Protein AF-A0AA96YQN4-F1 (afdb_monomer)

Structure (mmCIF, N/CA/C/O backbone):
data_AF-A0AA96YQN4-F1
#
_entry.id   AF-A0AA96YQN4-F1
#
loop_
_atom_site.group_PDB
_atom_site.id
_atom_site.type_symbol
_atom_site.label_atom_id
_atom_site.label_alt_id
_atom_site.label_comp_id
_atom_site.label_asym_id
_atom_site.label_entity_id
_atom_site.label_seq_id
_atom_site.pdbx_PDB_ins_code
_atom_site.Cartn_x
_atom_site.Cartn_y
_atom_site.Cartn_z
_atom_site.occupancy
_atom_site.B_iso_or_equiv
_atom_site.auth_seq_id
_atom_site.auth_comp_id
_atom_site.auth_asym_id
_atom_site.auth_atom_id
_atom_site.pdbx_PDB_model_num
ATOM 1 N N . MET A 1 1 ? -17.876 -29.307 8.375 1.00 33.97 1 MET A N 1
ATOM 2 C CA . MET A 1 1 ? -17.779 -28.043 7.603 1.00 33.97 1 MET A CA 1
ATOM 3 C C . MET A 1 1 ? -17.653 -26.874 8.574 1.00 33.97 1 MET A C 1
ATOM 5 O O . MET A 1 1 ? -18.560 -26.677 9.372 1.00 33.97 1 MET A O 1
ATOM 9 N N . LYS A 1 2 ? -16.535 -26.133 8.570 1.00 44.69 2 LYS A N 1
ATOM 10 C CA . LYS A 1 2 ? -16.399 -24.907 9.381 1.00 44.69 2 LYS A CA 1
ATOM 11 C C . LYS A 1 2 ? -17.344 -23.850 8.795 1.00 44.69 2 LYS A C 1
ATOM 13 O O . LYS A 1 2 ? -17.222 -23.539 7.613 1.00 44.69 2 LYS A O 1
ATOM 18 N N . LYS A 1 3 ? -18.307 -23.347 9.580 1.00 53.00 3 LYS A N 1
ATOM 19 C CA . LYS A 1 3 ? -19.203 -22.256 9.158 1.00 53.00 3 LYS A CA 1
A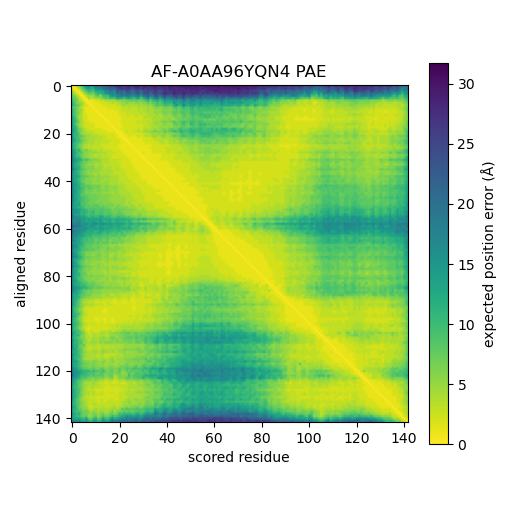TOM 20 C C . LYS A 1 3 ? -18.339 -21.085 8.678 1.00 53.00 3 LYS A C 1
ATOM 22 O O . LYS A 1 3 ? -17.443 -20.652 9.403 1.00 53.00 3 LYS A O 1
ATOM 27 N N . ALA A 1 4 ? -18.567 -20.611 7.455 1.00 60.28 4 ALA A N 1
ATOM 28 C CA . ALA A 1 4 ? -17.864 -19.445 6.937 1.00 60.28 4 ALA A CA 1
ATOM 29 C C . ALA A 1 4 ? -18.122 -18.251 7.874 1.00 60.28 4 ALA A C 1
ATOM 31 O O . ALA A 1 4 ? -19.275 -17.922 8.154 1.00 60.28 4 ALA A O 1
ATOM 32 N N . LYS A 1 5 ? -17.053 -17.632 8.393 1.00 67.69 5 LYS A N 1
ATOM 33 C CA . LYS A 1 5 ? -17.144 -16.419 9.220 1.00 67.69 5 LYS A CA 1
ATOM 34 C C . LYS A 1 5 ? -17.871 -15.324 8.431 1.00 67.69 5 LYS A C 1
ATOM 36 O O . LYS A 1 5 ? -17.550 -15.101 7.260 1.00 67.69 5 LYS A O 1
ATOM 41 N N . SER A 1 6 ? -18.828 -14.650 9.070 1.00 81.19 6 SER A N 1
ATOM 42 C CA . SER A 1 6 ? -19.558 -13.535 8.458 1.00 81.19 6 SER A CA 1
ATOM 43 C C . SER A 1 6 ? -18.600 -12.402 8.072 1.00 81.19 6 SER A C 1
ATOM 45 O O . SER A 1 6 ? -17.542 -12.238 8.683 1.00 81.19 6 SER A O 1
ATOM 47 N N . ALA A 1 7 ? -18.966 -11.602 7.066 1.00 84.19 7 ALA A N 1
ATOM 48 C CA . ALA A 1 7 ? -18.154 -10.465 6.624 1.00 84.19 7 ALA A CA 1
ATOM 49 C C . ALA A 1 7 ? -17.829 -9.499 7.781 1.00 84.19 7 ALA A C 1
ATOM 51 O O . ALA A 1 7 ? -16.687 -9.076 7.923 1.00 84.19 7 ALA A O 1
ATOM 52 N N . ASN A 1 8 ? -18.796 -9.250 8.671 1.00 87.19 8 ASN A N 1
ATOM 53 C CA . ASN A 1 8 ? -18.609 -8.397 9.846 1.00 87.19 8 ASN A CA 1
ATOM 54 C C . ASN A 1 8 ? -17.566 -8.949 10.829 1.00 87.19 8 ASN A C 1
ATOM 56 O O . ASN A 1 8 ? -16.760 -8.201 11.370 1.00 87.19 8 ASN A O 1
ATOM 60 N N . HIS A 1 9 ? -17.543 -10.269 11.027 1.00 86.25 9 HIS A N 1
ATOM 61 C CA . HIS A 1 9 ? -16.561 -10.910 11.897 1.00 86.25 9 HIS A CA 1
ATOM 62 C C . HIS A 1 9 ? -15.148 -10.867 11.292 1.00 86.25 9 HIS A C 1
ATOM 64 O O . HIS A 1 9 ? -14.178 -10.708 12.021 1.00 86.25 9 HIS A O 1
ATOM 70 N N . LYS A 1 10 ? -15.021 -10.944 9.958 1.00 89.12 10 LYS A N 1
ATOM 71 C CA . LYS A 1 10 ? -13.729 -10.744 9.279 1.00 89.12 10 LYS A CA 1
ATOM 72 C C . LYS A 1 10 ? -13.207 -9.314 9.448 1.00 89.12 10 LYS A C 1
ATOM 74 O O . LYS A 1 10 ? -12.023 -9.144 9.704 1.00 89.12 10 LYS A O 1
ATOM 79 N N . ILE A 1 11 ? -14.081 -8.309 9.341 1.00 90.12 11 ILE A N 1
ATOM 80 C CA . ILE A 1 11 ? -13.718 -6.902 9.584 1.00 90.12 11 ILE A CA 1
ATOM 81 C C . ILE A 1 11 ? -13.261 -6.721 11.036 1.00 90.12 11 ILE A C 1
ATOM 83 O O . ILE A 1 11 ? -12.243 -6.086 11.282 1.00 90.12 11 ILE A O 1
ATOM 87 N N . PHE A 1 12 ? -13.956 -7.334 11.997 1.00 91.06 12 PHE A N 1
ATOM 88 C CA . PHE A 1 12 ? -13.554 -7.294 13.404 1.00 91.06 12 PHE A CA 1
ATOM 89 C C . PHE A 1 12 ? -12.178 -7.933 13.652 1.00 91.06 12 PHE A C 1
ATOM 91 O O . PHE A 1 12 ? -11.332 -7.338 14.316 1.00 91.06 12 PHE A O 1
ATOM 98 N N . ASP A 1 13 ? -11.919 -9.109 13.068 1.00 89.81 13 ASP A N 1
ATOM 99 C CA . ASP A 1 13 ? -10.603 -9.758 13.130 1.00 89.81 13 ASP A CA 1
ATOM 100 C C . ASP A 1 13 ? -9.500 -8.851 12.540 1.00 89.81 13 ASP A C 1
ATOM 102 O O . ASP A 1 13 ? -8.399 -8.775 13.086 1.00 89.81 13 ASP A O 1
ATOM 106 N N . GLN A 1 14 ? -9.796 -8.129 11.452 1.00 90.75 14 GLN A N 1
ATOM 107 C CA . GLN A 1 14 ? -8.870 -7.170 10.842 1.00 90.75 14 GLN A CA 1
ATOM 108 C C . GLN A 1 14 ? -8.617 -5.952 11.735 1.00 90.75 14 GLN A C 1
ATOM 110 O O . GLN A 1 14 ? -7.461 -5.571 11.893 1.00 90.75 14 GLN A O 1
ATOM 115 N N . ILE A 1 15 ? -9.653 -5.385 12.363 1.00 91.94 15 ILE A N 1
ATOM 116 C CA . ILE A 1 15 ? -9.510 -4.288 13.336 1.00 91.94 15 ILE A CA 1
ATOM 117 C C . ILE A 1 15 ? -8.565 -4.712 14.460 1.00 91.94 15 ILE A C 1
ATOM 119 O O . ILE A 1 15 ? -7.617 -3.995 14.769 1.00 91.94 15 ILE A O 1
ATOM 123 N N . LEU A 1 16 ? -8.772 -5.906 15.024 1.00 91.81 16 LEU A N 1
ATOM 124 C CA . LEU A 1 16 ? -7.906 -6.456 16.066 1.00 91.81 16 LEU A CA 1
ATOM 125 C C . LEU A 1 16 ? -6.463 -6.648 15.585 1.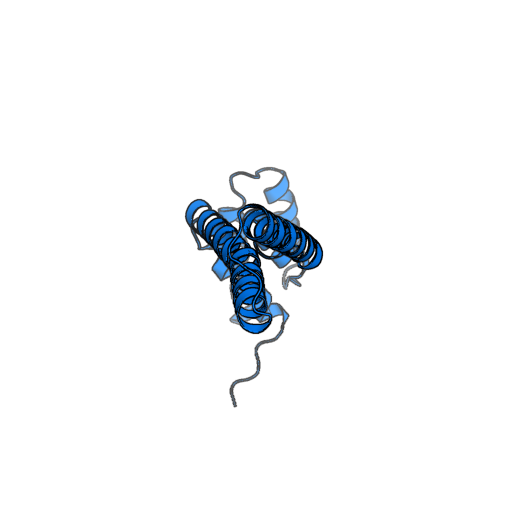00 91.81 16 LEU A C 1
ATOM 127 O O . LEU A 1 16 ? -5.528 -6.329 16.316 1.00 91.81 16 LEU A O 1
ATOM 131 N N . SER A 1 17 ? -6.278 -7.183 14.377 1.00 90.88 17 SER A N 1
ATOM 132 C CA . SER A 1 17 ? -4.950 -7.418 13.807 1.00 90.88 17 SER A CA 1
ATOM 133 C C . SER A 1 17 ? -4.189 -6.114 13.587 1.00 90.88 17 SER A C 1
ATOM 135 O O . SER A 1 17 ? -3.039 -6.013 14.005 1.00 90.88 17 SER A O 1
ATOM 137 N N . VAL A 1 18 ? -4.829 -5.122 12.962 1.00 91.94 18 VAL A N 1
ATOM 138 C CA . VAL A 1 18 ? -4.217 -3.817 12.684 1.00 91.94 18 VAL A CA 1
ATOM 139 C C . VAL A 1 18 ? -3.933 -3.091 13.994 1.00 91.94 18 VAL A C 1
ATOM 141 O O . VAL A 1 18 ? -2.819 -2.622 14.192 1.00 91.94 18 VAL A O 1
ATOM 144 N N . ASN A 1 19 ? -4.888 -3.051 14.931 1.00 91.19 19 ASN A N 1
ATOM 145 C CA . ASN A 1 19 ? -4.721 -2.317 16.186 1.00 91.19 19 ASN A CA 1
ATOM 146 C C . ASN A 1 19 ? -3.513 -2.803 17.004 1.00 91.19 19 ASN A C 1
ATOM 148 O O . ASN A 1 19 ? -2.779 -1.974 17.540 1.00 91.19 19 ASN A O 1
ATOM 152 N N . LYS A 1 20 ? -3.274 -4.123 17.033 1.00 91.00 20 LYS A N 1
ATOM 153 C CA . LYS A 1 20 ? -2.174 -4.765 17.775 1.00 91.00 20 LYS A CA 1
ATOM 154 C C . LYS A 1 20 ? -0.775 -4.474 17.242 1.00 91.00 20 LYS A C 1
ATOM 156 O O . LYS A 1 20 ? 0.188 -4.614 17.989 1.00 91.00 20 LYS A O 1
ATOM 161 N N . GLN A 1 21 ? -0.639 -4.156 15.959 1.00 90.25 21 GLN A N 1
ATOM 162 C CA . GLN A 1 21 ? 0.671 -3.896 15.365 1.00 90.25 21 GLN A CA 1
ATOM 163 C C . GLN A 1 21 ? 1.203 -2.544 15.839 1.00 90.25 21 GLN A C 1
ATOM 165 O O . GLN A 1 21 ? 0.428 -1.608 16.038 1.00 90.25 21 GLN A O 1
ATOM 170 N N . ASN A 1 22 ? 2.517 -2.410 16.014 1.00 91.25 22 ASN A N 1
ATOM 171 C CA . ASN A 1 22 ? 3.101 -1.105 16.300 1.00 91.25 22 ASN A CA 1
ATOM 172 C C . ASN A 1 22 ? 2.850 -0.160 15.108 1.00 91.25 22 ASN A C 1
ATOM 174 O O . ASN A 1 22 ? 2.954 -0.570 13.955 1.00 91.25 22 ASN A O 1
ATOM 178 N N . GLU A 1 23 ? 2.479 1.093 15.376 1.00 89.19 23 GLU A N 1
ATOM 179 C CA . GLU A 1 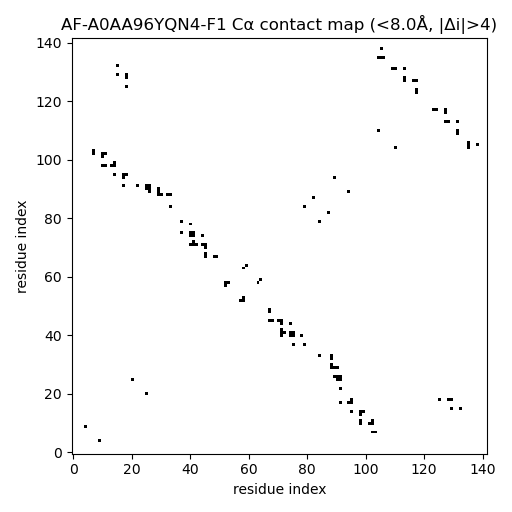23 ? 2.161 2.071 14.325 1.00 89.19 23 GLU A CA 1
ATOM 180 C C . GLU A 1 23 ? 3.340 2.341 13.390 1.00 89.19 23 GLU A C 1
ATOM 182 O O . GLU A 1 23 ? 3.169 2.327 12.173 1.00 89.19 23 GLU A O 1
ATOM 187 N N . PHE A 1 24 ? 4.537 2.512 13.949 1.00 90.00 24 PHE A N 1
ATOM 188 C CA . PHE A 1 24 ? 5.746 2.752 13.171 1.00 90.00 24 PHE A CA 1
ATOM 189 C C . PHE A 1 24 ? 6.086 1.553 12.280 1.00 90.00 24 PHE A C 1
ATOM 191 O O . PHE A 1 24 ? 6.388 1.721 11.103 1.00 90.00 24 PHE A O 1
ATOM 198 N N . GLU A 1 25 ? 5.988 0.332 12.812 1.00 90.75 25 GLU A N 1
ATOM 199 C CA . GLU A 1 25 ? 6.231 -0.890 12.033 1.00 90.75 25 GLU A CA 1
ATOM 200 C C . GLU A 1 25 ? 5.205 -1.072 10.914 1.00 90.75 25 GLU A C 1
ATOM 202 O O . GLU A 1 25 ? 5.573 -1.434 9.797 1.00 90.75 25 GLU A O 1
ATOM 207 N N . PHE A 1 26 ? 3.926 -0.800 11.195 1.00 93.50 26 PHE A N 1
ATOM 208 C CA . PHE A 1 26 ? 2.870 -0.885 10.193 1.00 93.50 26 PHE A CA 1
ATOM 209 C C . PHE A 1 26 ? 3.114 0.106 9.056 1.00 93.50 26 PHE A C 1
ATOM 211 O O . PHE A 1 26 ? 3.152 -0.305 7.899 1.00 93.50 26 PHE A O 1
ATOM 218 N N . ASN A 1 27 ? 3.310 1.386 9.386 1.00 93.06 27 ASN A N 1
ATOM 219 C CA . ASN A 1 27 ? 3.488 2.449 8.399 1.00 93.06 27 ASN A CA 1
ATOM 220 C C . ASN A 1 27 ? 4.758 2.226 7.567 1.00 93.06 27 ASN A C 1
ATOM 222 O O . ASN A 1 27 ? 4.686 2.264 6.344 1.00 93.06 27 ASN A O 1
ATOM 226 N N . ASN A 1 28 ? 5.878 1.843 8.191 1.00 93.00 28 ASN A N 1
ATOM 227 C CA . ASN A 1 28 ? 7.090 1.474 7.451 1.00 93.00 28 ASN A CA 1
ATOM 228 C C . ASN A 1 28 ? 6.875 0.266 6.531 1.00 93.00 28 ASN A C 1
ATOM 230 O O . ASN A 1 28 ? 7.465 0.190 5.454 1.00 93.00 28 ASN A O 1
ATOM 234 N N . GLY A 1 29 ? 6.047 -0.697 6.949 1.00 92.25 29 GLY A N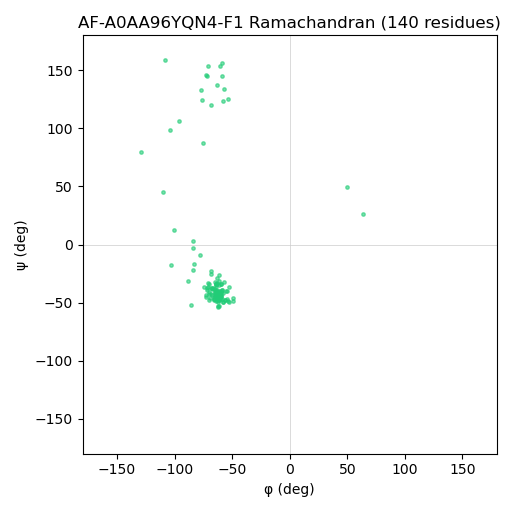 1
ATOM 235 C CA . GLY A 1 29 ? 5.653 -1.821 6.107 1.00 92.25 29 GLY A CA 1
ATOM 236 C C . GLY A 1 29 ? 4.884 -1.370 4.863 1.00 92.25 29 GLY A C 1
ATOM 237 O O . GLY A 1 29 ? 5.155 -1.867 3.769 1.00 92.25 29 GLY A O 1
ATOM 238 N N . GLN A 1 30 ? 3.973 -0.402 5.014 1.00 93.50 30 GLN A N 1
ATOM 239 C CA . GLN A 1 30 ? 3.242 0.197 3.894 1.00 93.50 30 GLN A CA 1
ATOM 240 C C . GLN A 1 30 ? 4.174 0.984 2.967 1.00 93.50 30 GLN A C 1
ATOM 242 O O . GLN A 1 30 ? 4.166 0.747 1.760 1.00 93.50 30 GLN A O 1
ATOM 247 N N . ASP A 1 31 ? 5.049 1.827 3.517 1.00 92.38 31 ASP A N 1
ATOM 248 C CA . ASP A 1 31 ? 6.032 2.593 2.743 1.00 92.38 31 ASP A CA 1
ATOM 249 C C . ASP A 1 31 ? 6.974 1.674 1.959 1.00 92.38 31 ASP A C 1
ATOM 251 O O . ASP A 1 31 ? 7.211 1.869 0.764 1.00 92.38 31 ASP A O 1
ATOM 255 N N . GLY A 1 32 ? 7.467 0.613 2.602 1.00 92.94 32 GLY A N 1
ATOM 256 C CA . GLY A 1 32 ? 8.286 -0.404 1.951 1.00 92.94 32 GLY A CA 1
ATOM 257 C C . GLY A 1 32 ? 7.551 -1.087 0.796 1.00 92.94 32 GLY A C 1
ATOM 258 O O . GLY A 1 32 ? 8.132 -1.292 -0.274 1.00 92.94 32 GLY A O 1
ATOM 259 N N . ALA A 1 33 ? 6.263 -1.394 0.972 1.00 94.25 33 ALA A N 1
ATOM 260 C CA . ALA A 1 33 ? 5.433 -1.973 -0.078 1.00 94.25 33 ALA A CA 1
ATOM 261 C C . ALA A 1 33 ? 5.177 -0.991 -1.236 1.00 94.25 33 ALA A C 1
ATOM 263 O O . ALA A 1 33 ? 5.219 -1.408 -2.399 1.00 94.25 33 ALA A O 1
ATOM 264 N N . ILE A 1 34 ? 4.984 0.302 -0.952 1.00 94.06 34 ILE A N 1
ATOM 265 C CA . ILE A 1 34 ? 4.870 1.359 -1.968 1.00 94.06 34 ILE A CA 1
ATOM 266 C C . ILE A 1 34 ? 6.158 1.444 -2.785 1.00 94.06 34 ILE A C 1
ATOM 268 O O . ILE A 1 34 ? 6.111 1.349 -4.012 1.00 94.06 34 ILE A O 1
ATOM 272 N N . ILE A 1 35 ? 7.311 1.566 -2.121 1.00 94.31 35 ILE A N 1
ATOM 273 C CA . ILE A 1 35 ? 8.620 1.664 -2.779 1.00 94.31 35 ILE A CA 1
ATOM 274 C C . ILE A 1 35 ? 8.855 0.443 -3.668 1.00 94.31 35 ILE A C 1
ATOM 276 O O . ILE A 1 35 ? 9.180 0.591 -4.848 1.00 94.31 35 ILE A O 1
ATOM 280 N N . LEU A 1 36 ? 8.645 -0.764 -3.136 1.00 95.94 36 LEU A N 1
ATOM 281 C CA . LEU A 1 36 ? 8.832 -1.998 -3.895 1.00 95.94 36 LEU A CA 1
ATOM 282 C C . LEU A 1 36 ? 7.910 -2.055 -5.118 1.00 95.94 36 LEU A C 1
ATOM 284 O O . LEU A 1 36 ? 8.348 -2.410 -6.212 1.00 95.94 36 LEU A O 1
ATOM 288 N N . SER A 1 37 ? 6.649 -1.663 -4.956 1.00 95.38 37 SER A N 1
ATOM 289 C CA . SER A 1 37 ? 5.681 -1.630 -6.050 1.00 95.38 37 SER A CA 1
ATOM 290 C C . SER A 1 37 ? 6.077 -0.632 -7.139 1.00 95.38 37 SER A C 1
ATOM 292 O O . SER A 1 37 ? 6.025 -0.978 -8.317 1.00 95.38 37 SER A O 1
ATOM 294 N N . ILE A 1 38 ? 6.532 0.572 -6.770 1.00 95.75 38 ILE A N 1
ATOM 295 C CA . ILE A 1 38 ? 7.026 1.584 -7.719 1.00 95.75 38 ILE A CA 1
ATOM 296 C C . ILE A 1 38 ? 8.234 1.047 -8.492 1.00 95.75 38 ILE A C 1
ATOM 298 O O . ILE A 1 38 ? 8.282 1.175 -9.716 1.00 95.75 38 ILE A O 1
ATOM 302 N N . LEU A 1 39 ? 9.185 0.406 -7.804 1.00 96.81 39 LEU A N 1
ATOM 303 C CA . LEU A 1 39 ? 10.357 -0.191 -8.446 1.00 96.81 39 LEU A CA 1
ATOM 304 C C . LEU A 1 39 ? 9.943 -1.242 -9.480 1.00 96.81 39 LEU A C 1
ATOM 306 O O . LEU A 1 39 ? 10.414 -1.201 -10.615 1.00 96.81 39 LEU A O 1
ATOM 310 N N . VAL A 1 40 ? 9.028 -2.149 -9.130 1.00 96.62 40 VAL A N 1
ATOM 311 C CA . VAL A 1 40 ? 8.529 -3.172 -10.063 1.00 96.62 40 VAL A CA 1
ATOM 312 C C . VAL A 1 40 ? 7.794 -2.534 -11.244 1.00 96.62 40 VAL A C 1
ATOM 314 O O . VAL A 1 40 ? 8.063 -2.889 -12.393 1.00 96.62 40 VAL A O 1
ATOM 317 N N . MET A 1 41 ? 6.912 -1.563 -10.988 1.00 96.00 41 MET A N 1
ATOM 318 C CA . MET A 1 41 ? 6.168 -0.843 -12.030 1.00 96.00 41 MET A CA 1
ATOM 319 C C . MET A 1 41 ? 7.076 -0.082 -12.997 1.00 96.00 41 MET A C 1
ATOM 321 O O . MET A 1 41 ? 6.685 0.109 -14.144 1.00 96.00 41 MET A O 1
ATOM 325 N N . PHE A 1 42 ? 8.273 0.315 -12.562 1.00 97.88 42 PHE A N 1
ATOM 326 C CA . PHE A 1 42 ? 9.266 0.969 -13.407 1.00 97.88 42 PHE A CA 1
ATOM 327 C C . PHE A 1 42 ? 10.148 -0.023 -14.162 1.00 97.88 42 PHE A C 1
ATOM 329 O O . PHE A 1 42 ? 10.285 0.058 -15.386 1.00 97.88 42 PHE A O 1
ATOM 336 N N . PHE A 1 43 ? 10.751 -0.973 -13.447 1.00 97.44 43 PHE A N 1
ATOM 337 C CA . PHE A 1 43 ? 11.743 -1.867 -14.032 1.00 97.44 43 PHE A CA 1
ATOM 338 C C . PHE A 1 43 ? 11.130 -2.875 -14.995 1.00 97.44 43 PHE A C 1
ATOM 340 O O . PHE A 1 43 ? 11.768 -3.203 -15.990 1.00 97.44 43 PHE A O 1
ATOM 347 N N . VAL A 1 44 ? 9.901 -3.342 -14.760 1.00 97.31 44 VAL A N 1
ATOM 348 C CA . VAL A 1 44 ? 9.263 -4.303 -15.670 1.00 97.31 44 VAL A CA 1
ATOM 349 C C . VAL A 1 44 ? 9.065 -3.699 -17.071 1.00 97.31 44 VAL A C 1
ATOM 351 O O . VAL A 1 44 ? 9.576 -4.284 -18.029 1.00 97.31 44 VAL A O 1
ATOM 354 N N . PRO A 1 45 ? 8.426 -2.523 -17.245 1.00 96.44 45 PRO A N 1
ATOM 355 C CA . PRO A 1 45 ? 8.366 -1.854 -18.544 1.00 96.44 45 PRO A CA 1
ATOM 356 C C . PRO A 1 45 ? 9.740 -1.537 -19.128 1.00 96.44 45 PRO A C 1
ATOM 358 O O . PRO A 1 45 ? 9.949 -1.756 -20.318 1.00 96.44 45 PRO A O 1
ATOM 361 N N . PHE A 1 46 ? 10.690 -1.076 -18.310 1.00 97.00 46 PHE A N 1
ATOM 362 C CA . PHE A 1 46 ? 12.036 -0.758 -18.787 1.00 97.00 46 PHE A CA 1
ATOM 363 C C . PHE A 1 46 ? 12.736 -1.982 -19.390 1.00 97.00 46 PHE A C 1
ATOM 365 O O . PHE A 1 46 ? 13.286 -1.916 -20.491 1.00 97.00 46 PHE A O 1
ATOM 372 N N . LEU A 1 47 ? 12.676 -3.121 -18.696 1.00 96.88 47 LEU A N 1
ATOM 373 C CA . LEU A 1 47 ? 13.245 -4.382 -19.164 1.00 96.88 47 LEU A CA 1
ATOM 374 C C . LEU A 1 47 ? 12.545 -4.879 -20.433 1.00 96.88 47 LEU A C 1
ATOM 376 O O . LEU A 1 47 ? 13.223 -5.330 -21.356 1.00 96.88 47 LEU A O 1
ATOM 380 N N . LEU A 1 48 ? 11.218 -4.742 -20.518 1.00 97.31 48 LEU A N 1
ATOM 381 C CA . LEU A 1 48 ? 10.454 -5.079 -21.723 1.00 97.31 48 LEU A CA 1
ATOM 382 C C . LEU A 1 48 ? 10.846 -4.202 -22.917 1.00 97.31 48 LEU A C 1
ATOM 384 O O . LEU A 1 48 ? 11.037 -4.717 -24.016 1.00 97.31 48 LEU A O 1
ATOM 388 N N . LEU A 1 49 ? 11.019 -2.896 -22.709 1.00 96.56 49 LEU A N 1
ATOM 389 C CA . LEU A 1 49 ? 11.465 -1.976 -23.755 1.00 96.56 49 LEU A CA 1
ATOM 390 C C . LEU A 1 49 ? 12.890 -2.294 -24.214 1.00 96.56 49 LEU A C 1
ATOM 392 O O . LEU A 1 49 ? 13.160 -2.273 -25.412 1.00 96.56 49 LEU A O 1
ATOM 396 N N . ASN A 1 50 ? 13.790 -2.655 -23.296 1.00 95.25 50 ASN A N 1
ATOM 397 C CA . ASN A 1 50 ? 15.141 -3.069 -23.666 1.00 95.25 50 ASN A CA 1
ATOM 398 C C . ASN A 1 50 ? 15.149 -4.408 -24.424 1.00 95.25 50 ASN A C 1
ATOM 400 O O . ASN A 1 50 ? 15.912 -4.569 -25.376 1.00 95.25 50 ASN A O 1
ATOM 404 N N . ALA A 1 51 ? 14.282 -5.353 -24.055 1.00 96.25 51 ALA A N 1
ATOM 405 C CA . ALA A 1 51 ? 14.104 -6.593 -24.806 1.00 96.25 51 ALA A CA 1
ATOM 406 C C . ALA A 1 51 ? 13.559 -6.319 -26.219 1.00 96.25 51 ALA A C 1
ATOM 408 O O . ALA A 1 51 ? 14.090 -6.846 -27.196 1.00 96.25 51 ALA A O 1
ATOM 409 N N . ALA A 1 52 ? 12.564 -5.435 -26.345 1.00 95.62 52 ALA A N 1
ATOM 410 C CA . ALA A 1 52 ? 12.034 -4.999 -27.634 1.00 95.62 52 ALA A CA 1
ATOM 411 C C . ALA A 1 52 ? 13.113 -4.312 -28.485 1.00 95.62 52 ALA A C 1
ATOM 413 O O . ALA A 1 52 ? 13.257 -4.624 -29.663 1.00 95.62 52 ALA A O 1
ATOM 414 N N . ARG A 1 53 ? 13.931 -3.440 -27.884 1.00 95.00 53 ARG A N 1
ATOM 415 C CA . ARG A 1 53 ? 15.074 -2.796 -28.546 1.00 95.00 53 ARG A CA 1
ATOM 416 C C . ARG A 1 53 ? 16.014 -3.829 -29.174 1.00 95.00 53 ARG A C 1
ATOM 418 O O . ARG A 1 53 ? 16.375 -3.680 -30.338 1.00 95.00 53 ARG A O 1
ATOM 425 N N . ILE A 1 54 ? 16.388 -4.868 -28.420 1.00 94.12 54 ILE A N 1
ATOM 426 C CA . ILE A 1 54 ? 17.245 -5.960 -28.912 1.00 94.12 54 ILE A CA 1
ATOM 427 C C . ILE A 1 54 ? 16.562 -6.697 -30.066 1.00 94.12 54 ILE A C 1
ATOM 429 O O . ILE A 1 54 ? 17.184 -6.915 -31.101 1.00 94.12 54 ILE A O 1
ATOM 433 N N . TYR A 1 55 ? 15.284 -7.043 -29.905 1.00 95.50 55 TYR A N 1
ATOM 434 C CA . TYR A 1 55 ? 14.512 -7.759 -30.918 1.00 95.50 55 TYR A CA 1
ATOM 435 C C . TYR A 1 55 ? 14.412 -6.992 -32.246 1.00 95.50 55 TYR A C 1
ATOM 437 O O . TYR A 1 55 ? 14.545 -7.582 -33.313 1.00 95.50 55 TYR A O 1
ATOM 445 N N . PHE A 1 56 ? 14.231 -5.671 -32.187 1.00 94.56 56 PHE A N 1
ATOM 446 C CA . PHE A 1 56 ? 14.157 -4.810 -33.369 1.00 94.56 56 PHE A CA 1
ATOM 447 C C . PHE A 1 56 ? 15.526 -4.367 -33.906 1.00 94.56 56 PHE A C 1
ATOM 449 O O . PHE A 1 56 ? 15.573 -3.582 -34.850 1.00 94.56 56 PHE A O 1
ATOM 456 N N . GLY A 1 57 ? 16.637 -4.835 -33.323 1.00 92.06 57 GLY A N 1
ATOM 457 C CA . GLY A 1 57 ? 17.984 -4.450 -33.753 1.00 92.06 57 GLY A CA 1
ATOM 458 C C . GLY A 1 57 ? 18.285 -2.959 -33.571 1.00 92.06 57 GLY A C 1
ATOM 459 O O . GLY A 1 57 ? 19.100 -2.405 -34.299 1.00 92.06 57 GLY A O 1
ATOM 460 N N . ILE A 1 58 ? 17.615 -2.290 -32.628 1.00 91.62 58 ILE A N 1
ATOM 461 C CA . ILE A 1 58 ? 17.843 -0.870 -32.347 1.00 91.62 58 ILE A CA 1
ATOM 462 C C . ILE A 1 58 ? 19.147 -0.738 -31.559 1.00 91.62 58 ILE A C 1
ATOM 464 O O . ILE A 1 58 ? 19.291 -1.318 -30.477 1.00 91.62 58 ILE A O 1
ATOM 468 N N . ASP A 1 59 ? 20.082 0.064 -32.060 1.00 91.19 59 ASP A N 1
ATOM 469 C CA . ASP A 1 59 ? 21.370 0.271 -31.405 1.00 91.19 59 ASP A CA 1
ATOM 470 C C . ASP A 1 59 ? 21.228 0.819 -29.984 1.00 91.19 59 ASP A C 1
ATOM 472 O O . ASP A 1 59 ? 20.351 1.631 -29.660 1.00 91.19 59 ASP A O 1
ATOM 476 N N . TYR A 1 60 ? 22.131 0.374 -29.111 1.00 90.44 60 TYR A N 1
ATOM 477 C CA . TYR A 1 60 ? 22.205 0.880 -27.749 1.00 90.44 60 TYR A CA 1
ATOM 478 C C . TYR A 1 60 ? 22.842 2.273 -27.759 1.00 90.44 60 TYR A C 1
ATOM 480 O O . TYR A 1 60 ? 24.053 2.432 -27.627 1.00 90.44 60 TYR A O 1
ATOM 488 N N . SER A 1 61 ? 22.007 3.289 -27.951 1.00 93.25 61 SER A N 1
ATOM 489 C CA . SER A 1 61 ? 22.399 4.696 -27.926 1.00 93.25 61 SER A CA 1
ATOM 490 C C . SER A 1 61 ? 21.870 5.399 -26.679 1.00 93.25 61 SER A C 1
ATOM 492 O O . SER A 1 61 ? 20.881 4.985 -26.071 1.00 93.25 61 SER A O 1
ATOM 494 N N . PHE A 1 62 ? 22.496 6.522 -26.327 1.00 91.25 62 PHE A N 1
ATOM 495 C CA . PHE A 1 62 ? 22.042 7.374 -25.227 1.00 91.25 62 PHE A CA 1
ATOM 496 C C . PHE A 1 62 ? 20.576 7.813 -25.395 1.00 91.25 62 PHE A C 1
ATOM 498 O O . PHE A 1 62 ? 19.799 7.780 -24.443 1.00 91.25 62 PHE A O 1
ATOM 505 N N . VAL A 1 63 ? 20.175 8.138 -26.629 1.00 93.31 63 VAL A N 1
ATOM 506 C CA . VAL A 1 63 ? 18.799 8.529 -26.970 1.00 93.31 63 VAL A CA 1
ATOM 507 C C . VAL A 1 63 ? 17.817 7.382 -26.724 1.00 93.31 63 VAL A C 1
ATOM 509 O O . VAL A 1 63 ? 16.754 7.604 -26.140 1.00 93.31 63 VAL A O 1
ATOM 512 N N . ALA A 1 64 ? 18.171 6.153 -27.112 1.00 92.06 64 ALA A N 1
ATOM 513 C CA . ALA A 1 64 ? 17.333 4.982 -26.865 1.00 92.06 64 ALA A CA 1
ATOM 514 C C . ALA A 1 64 ? 17.147 4.736 -25.360 1.00 92.06 64 ALA A C 1
ATOM 516 O O . ALA A 1 64 ? 16.023 4.534 -24.906 1.00 92.06 64 ALA A O 1
ATOM 517 N N . VAL A 1 65 ? 18.221 4.823 -24.569 1.00 93.50 65 VAL A N 1
ATOM 518 C CA . VAL A 1 65 ? 18.161 4.632 -23.110 1.00 93.50 65 VAL A CA 1
ATOM 519 C C . VAL A 1 65 ? 17.275 5.682 -22.443 1.00 93.50 65 VAL A C 1
ATOM 521 O O . VAL A 1 65 ? 16.374 5.317 -21.688 1.00 93.50 65 VAL A O 1
ATOM 524 N N . ILE A 1 66 ? 17.469 6.968 -22.754 1.00 95.38 66 ILE A N 1
ATOM 525 C CA . ILE A 1 66 ? 16.628 8.045 -22.210 1.00 95.38 66 ILE A CA 1
ATOM 526 C C . ILE A 1 66 ? 15.164 7.843 -22.591 1.00 95.38 66 ILE A C 1
ATOM 528 O O . ILE A 1 66 ? 14.287 8.005 -21.745 1.00 95.38 66 ILE A O 1
ATOM 532 N N . SER A 1 67 ? 14.891 7.449 -23.835 1.00 94.12 67 SER A N 1
ATOM 533 C CA . SER A 1 67 ? 13.521 7.204 -24.292 1.00 94.12 67 SER A CA 1
ATOM 534 C C . SER A 1 67 ? 12.862 6.073 -23.499 1.00 94.12 67 SER A C 1
ATOM 536 O O . SER A 1 67 ? 11.729 6.219 -23.045 1.00 94.12 67 SER A O 1
ATOM 538 N N . MET A 1 68 ? 13.579 4.971 -23.251 1.00 96.31 68 MET A N 1
ATOM 539 C CA . MET A 1 68 ? 13.069 3.865 -22.433 1.00 96.31 68 MET A CA 1
ATOM 540 C C . MET A 1 68 ? 12.820 4.282 -20.979 1.00 96.31 68 MET A C 1
ATOM 542 O O . MET A 1 68 ? 11.791 3.914 -20.410 1.00 96.31 68 MET A O 1
ATOM 546 N N . LEU A 1 69 ? 13.723 5.071 -20.386 1.00 96.75 69 LEU A N 1
ATOM 547 C CA . LEU A 1 69 ? 13.551 5.616 -19.035 1.00 96.75 69 LEU A CA 1
ATOM 548 C C . LEU A 1 69 ? 12.314 6.517 -18.955 1.00 96.75 69 LEU A C 1
ATOM 550 O O . LEU A 1 69 ? 11.493 6.349 -18.055 1.00 96.75 69 LEU A O 1
ATOM 554 N N . ALA A 1 70 ? 12.147 7.426 -19.919 1.00 97.56 70 ALA A N 1
ATOM 555 C CA . ALA A 1 70 ? 11.014 8.342 -19.971 1.00 97.56 70 ALA A CA 1
ATOM 556 C C . ALA A 1 70 ? 9.682 7.589 -20.099 1.00 97.56 70 ALA A C 1
ATOM 558 O O . ALA A 1 70 ? 8.760 7.828 -19.321 1.00 97.56 70 ALA A O 1
ATOM 559 N N . VAL A 1 71 ? 9.592 6.625 -21.021 1.00 97.31 71 VAL A N 1
ATOM 560 C CA . VAL A 1 71 ? 8.383 5.805 -21.195 1.00 97.31 71 VAL A CA 1
ATOM 561 C C . VAL A 1 71 ? 8.078 4.998 -19.929 1.00 97.31 71 VAL A C 1
ATOM 563 O O . VAL A 1 71 ? 6.932 4.967 -19.483 1.00 97.31 71 VAL A O 1
ATOM 566 N N . SER A 1 72 ? 9.092 4.401 -19.300 1.00 97.88 72 SER A N 1
ATOM 567 C CA . SER A 1 72 ? 8.913 3.616 -18.068 1.00 97.88 72 SER A CA 1
ATOM 568 C C . SER A 1 72 ? 8.445 4.484 -16.899 1.00 97.88 72 SER A C 1
ATOM 570 O O . SER A 1 72 ? 7.550 4.084 -16.154 1.00 97.88 72 SER A O 1
ATOM 572 N N . ALA A 1 73 ? 8.976 5.703 -16.773 1.00 97.38 73 ALA A N 1
ATOM 573 C CA . ALA A 1 73 ? 8.537 6.671 -15.771 1.00 97.38 73 ALA A CA 1
ATOM 574 C C . ALA A 1 73 ? 7.074 7.092 -15.988 1.00 97.38 73 ALA A C 1
ATOM 576 O O . ALA A 1 73 ? 6.296 7.115 -15.036 1.00 97.38 73 ALA A O 1
ATOM 577 N N . ILE A 1 74 ? 6.671 7.356 -17.237 1.00 97.88 74 ILE A N 1
ATOM 578 C CA . ILE A 1 74 ? 5.284 7.708 -17.585 1.00 97.88 74 ILE A CA 1
ATOM 579 C C . ILE A 1 74 ? 4.324 6.561 -17.247 1.00 97.88 74 ILE A C 1
ATOM 581 O O . ILE A 1 74 ? 3.265 6.793 -16.657 1.00 97.88 74 ILE A O 1
ATOM 585 N N . ILE A 1 75 ? 4.692 5.321 -17.585 1.00 97.19 75 ILE A N 1
ATOM 586 C CA . ILE A 1 75 ? 3.896 4.131 -17.254 1.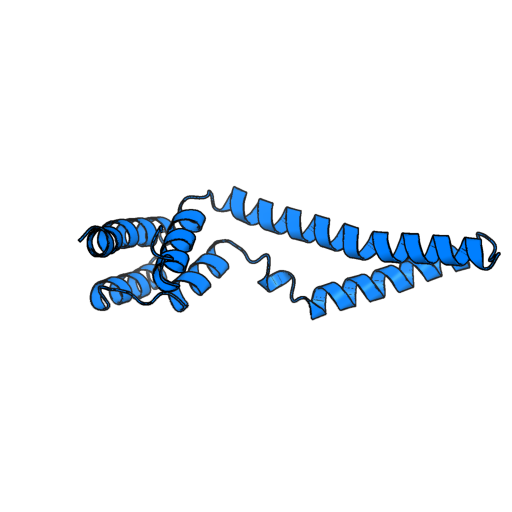00 97.19 75 ILE A CA 1
ATOM 587 C C . ILE A 1 75 ? 3.773 3.989 -15.738 1.00 97.19 75 ILE A C 1
ATOM 589 O O . ILE A 1 75 ? 2.664 3.834 -15.231 1.00 97.19 75 ILE A O 1
ATOM 593 N N . THR A 1 76 ? 4.886 4.109 -15.014 1.00 97.62 76 THR A N 1
ATOM 594 C CA . THR A 1 76 ? 4.917 4.020 -13.548 1.00 97.62 76 THR A CA 1
ATOM 595 C C . THR A 1 76 ? 4.005 5.058 -12.912 1.00 97.62 76 THR A C 1
ATOM 597 O O . THR A 1 76 ? 3.153 4.709 -12.101 1.00 97.62 76 THR A O 1
ATOM 600 N N . TYR A 1 77 ? 4.117 6.322 -13.326 1.00 96.75 77 TYR A N 1
ATOM 601 C CA . TYR A 1 77 ? 3.267 7.403 -12.832 1.00 96.75 77 TYR A CA 1
ATOM 602 C C . TYR A 1 77 ? 1.781 7.134 -13.107 1.00 96.75 77 TYR A C 1
ATOM 604 O O . TYR A 1 77 ? 0.928 7.302 -12.231 1.00 96.75 77 TYR A O 1
ATOM 612 N N . THR A 1 78 ? 1.468 6.660 -14.314 1.00 96.50 78 THR A N 1
ATOM 613 C CA . THR A 1 78 ? 0.096 6.327 -14.714 1.00 96.50 78 THR A CA 1
ATOM 614 C C . THR A 1 78 ? -0.467 5.186 -13.867 1.00 96.50 78 THR A C 1
ATOM 616 O O . THR A 1 78 ? -1.597 5.281 -13.388 1.00 96.50 78 THR A O 1
ATOM 619 N N . LEU A 1 79 ? 0.311 4.123 -13.646 1.00 95.81 79 LEU A N 1
ATOM 620 C CA . LEU A 1 79 ? -0.087 2.992 -12.807 1.00 95.81 79 LEU A CA 1
ATOM 621 C C . LEU A 1 79 ? -0.255 3.407 -11.347 1.00 95.81 79 LEU A C 1
ATOM 623 O O . LEU A 1 79 ? -1.282 3.083 -10.756 1.00 95.81 79 LEU A O 1
ATOM 627 N N . TYR A 1 80 ? 0.680 4.190 -10.804 1.00 94.31 80 TYR A N 1
ATOM 628 C CA . TYR A 1 80 ? 0.613 4.719 -9.442 1.00 94.31 80 TYR A CA 1
ATOM 629 C C . TYR A 1 80 ? -0.715 5.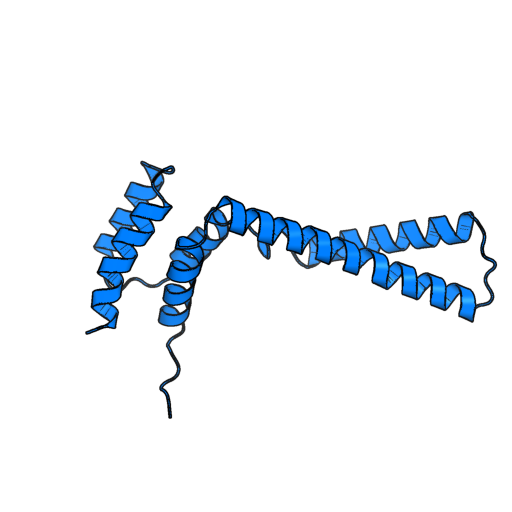440 -9.185 1.00 94.31 80 TYR A C 1
ATOM 631 O O . TYR A 1 80 ? -1.427 5.151 -8.220 1.00 94.31 80 TYR A O 1
ATOM 639 N N . LYS A 1 81 ? -1.099 6.341 -10.101 1.00 94.56 81 LYS A N 1
ATOM 640 C CA . LYS A 1 81 ? -2.362 7.085 -10.008 1.00 94.56 81 LYS A CA 1
ATOM 641 C C . LYS A 1 81 ? -3.583 6.200 -10.241 1.00 94.56 81 LYS A C 1
ATOM 643 O O . LYS A 1 81 ? -4.565 6.317 -9.511 1.00 94.56 81 LYS A O 1
ATOM 648 N N . ARG A 1 82 ? -3.540 5.308 -11.233 1.00 95.25 82 ARG A N 1
ATOM 649 C CA . ARG A 1 82 ? -4.683 4.456 -11.596 1.00 95.25 82 ARG A CA 1
ATOM 650 C C . ARG A 1 82 ? -5.010 3.422 -10.522 1.00 95.25 82 ARG A C 1
ATOM 652 O O . ARG A 1 82 ? -6.186 3.154 -10.291 1.00 95.25 82 ARG A O 1
ATOM 659 N N . LEU A 1 83 ? -3.989 2.868 -9.875 1.00 93.31 83 LEU A N 1
ATOM 660 C CA . LEU A 1 83 ? -4.126 1.886 -8.800 1.00 93.31 83 LEU A CA 1
ATOM 661 C C . LEU A 1 83 ? -4.363 2.532 -7.431 1.00 93.31 83 LEU A C 1
ATOM 663 O O . LEU A 1 83 ? -4.573 1.810 -6.467 1.00 93.31 83 LEU A O 1
ATOM 667 N N . LYS A 1 84 ? -4.358 3.871 -7.346 1.00 91.38 84 LYS A N 1
ATOM 668 C CA . LYS A 1 84 ? -4.569 4.626 -6.102 1.00 91.38 84 LYS A CA 1
ATOM 669 C C . LYS A 1 84 ? -3.676 4.114 -4.966 1.00 91.38 84 LYS A C 1
ATOM 671 O O . LYS A 1 84 ? -4.165 3.855 -3.870 1.00 91.38 84 LYS A O 1
ATOM 676 N N . MET A 1 85 ? -2.377 3.971 -5.238 1.00 87.00 85 MET A N 1
ATOM 677 C CA . MET A 1 85 ? -1.429 3.346 -4.307 1.00 87.00 85 MET A CA 1
ATOM 678 C C . MET A 1 85 ? -1.453 3.953 -2.898 1.00 87.00 85 MET A C 1
ATOM 680 O O . MET A 1 85 ? -1.407 3.202 -1.931 1.00 87.00 85 MET A O 1
ATOM 684 N N . ASP A 1 86 ? -1.645 5.272 -2.786 1.00 83.19 86 ASP A N 1
ATOM 685 C CA . ASP A 1 86 ? -1.781 5.984 -1.503 1.00 83.19 86 ASP A CA 1
ATOM 686 C C . ASP A 1 86 ? -2.930 5.447 -0.629 1.00 83.19 86 ASP A C 1
ATOM 688 O O . ASP A 1 86 ? -2.869 5.480 0.595 1.00 83.19 86 ASP A O 1
ATOM 692 N N . SER A 1 87 ? -4.007 4.966 -1.256 1.00 84.94 87 SER A N 1
ATOM 693 C CA . SER A 1 87 ? -5.166 4.414 -0.553 1.00 84.94 87 SER A CA 1
ATOM 694 C C . SER A 1 87 ? -5.026 2.925 -0.258 1.00 84.94 87 SER A C 1
ATOM 696 O O . SER A 1 87 ? -5.631 2.458 0.703 1.00 84.94 87 SER A O 1
ATOM 698 N N . GLU A 1 88 ? -4.325 2.178 -1.110 1.00 86.19 88 GLU A N 1
ATOM 699 C CA . GLU A 1 88 ? -4.115 0.735 -0.929 1.00 86.19 88 GLU A CA 1
ATOM 700 C C . GLU A 1 88 ? -3.089 0.455 0.173 1.00 86.19 88 GLU A C 1
ATOM 702 O O . GLU A 1 88 ? -3.269 -0.465 0.966 1.00 86.19 88 GLU A O 1
ATOM 707 N N . PHE A 1 89 ? -2.057 1.294 0.267 1.00 88.44 89 PHE A N 1
ATOM 708 C CA . PHE A 1 89 ? -0.994 1.208 1.269 1.00 88.44 89 PHE A CA 1
ATOM 709 C C . PHE A 1 89 ? -1.092 2.367 2.268 1.00 88.44 89 PHE A C 1
ATOM 711 O O . PHE A 1 89 ? -0.118 3.056 2.557 1.00 88.44 89 PHE A O 1
ATOM 718 N N . ALA A 1 90 ? -2.307 2.634 2.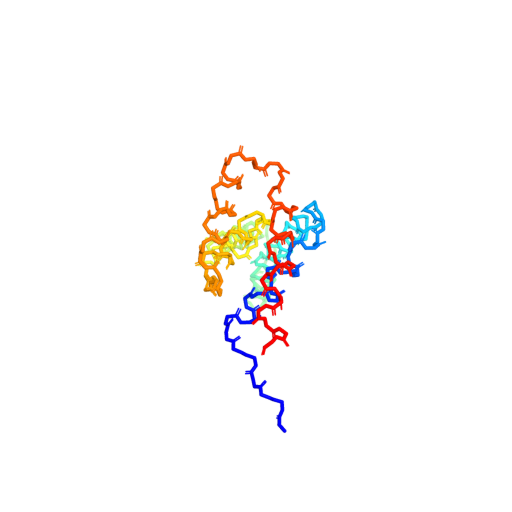746 1.00 89.69 90 ALA A N 1
ATOM 719 C CA . ALA A 1 90 ? -2.569 3.746 3.648 1.00 89.69 90 ALA A CA 1
ATOM 720 C C . ALA A 1 90 ? -1.992 3.502 5.052 1.00 89.69 90 ALA A C 1
ATOM 722 O O . ALA A 1 90 ? -1.888 2.366 5.517 1.00 89.69 90 ALA A O 1
ATOM 723 N N . GLU A 1 91 ? -1.687 4.587 5.763 1.00 91.06 91 GLU A N 1
ATOM 724 C CA . GLU A 1 91 ? -1.214 4.535 7.147 1.00 91.06 91 GLU A CA 1
ATOM 725 C C . GLU A 1 91 ? -2.206 3.845 8.093 1.00 91.06 91 GLU A C 1
ATOM 727 O O . GLU A 1 91 ? -3.424 3.827 7.875 1.00 91.06 91 GLU A O 1
ATOM 732 N N . LYS A 1 92 ? -1.681 3.329 9.209 1.00 91.88 92 LYS A N 1
ATOM 733 C CA . LYS A 1 92 ? -2.428 2.564 10.213 1.00 91.88 92 LYS A CA 1
ATOM 734 C C . LYS A 1 92 ? -3.719 3.256 10.643 1.00 91.88 92 LYS A C 1
ATOM 736 O O . LYS A 1 92 ? -4.762 2.605 10.707 1.00 91.88 92 LYS A O 1
ATOM 741 N N . HIS A 1 93 ? -3.660 4.555 10.933 1.00 88.88 93 HIS A N 1
ATOM 742 C CA . HIS A 1 93 ? -4.814 5.316 11.408 1.00 88.88 93 HIS A CA 1
ATOM 743 C C . HIS A 1 93 ? -5.941 5.362 10.359 1.00 88.88 93 HIS A C 1
ATOM 745 O O . HIS A 1 93 ? -7.102 5.124 10.693 1.00 88.88 93 HIS A O 1
ATOM 751 N N . ILE A 1 94 ? -5.592 5.551 9.081 1.00 89.69 94 ILE A N 1
ATOM 752 C CA . ILE A 1 94 ? -6.534 5.562 7.953 1.00 89.69 94 ILE A CA 1
ATOM 753 C C . ILE A 1 94 ? -7.156 4.179 7.771 1.00 89.69 94 ILE A C 1
ATOM 755 O O . ILE A 1 94 ? -8.375 4.056 7.646 1.00 89.69 94 ILE A O 1
ATOM 759 N N . VAL A 1 95 ? -6.331 3.128 7.774 1.00 91.38 95 VAL A N 1
ATOM 760 C CA . VAL A 1 95 ? -6.797 1.742 7.630 1.00 91.38 95 VAL A CA 1
ATOM 761 C C . VAL A 1 95 ? -7.761 1.388 8.761 1.00 91.38 95 VAL A C 1
ATOM 763 O O . VAL A 1 95 ? -8.837 0.839 8.514 1.00 91.38 95 VAL A O 1
ATOM 766 N N . LEU A 1 96 ? -7.417 1.745 10.000 1.00 91.38 96 LEU A N 1
ATOM 767 C CA . LEU A 1 96 ? -8.253 1.484 11.165 1.00 91.38 96 LEU A CA 1
ATOM 768 C C . LEU A 1 96 ? -9.588 2.238 11.089 1.00 91.38 96 LEU A C 1
ATOM 770 O O . LEU A 1 96 ? -10.633 1.649 11.363 1.00 91.38 96 LEU A O 1
ATOM 774 N N . ASP A 1 97 ? -9.580 3.497 10.650 1.00 90.88 97 ASP A N 1
ATOM 775 C CA . ASP A 1 97 ? -10.802 4.278 10.440 1.00 90.88 97 ASP A CA 1
ATOM 776 C C . ASP A 1 97 ? -11.711 3.676 9.376 1.00 90.88 97 ASP A C 1
ATOM 778 O O . ASP A 1 97 ? -12.914 3.524 9.598 1.00 90.88 97 ASP A O 1
ATOM 782 N N . GLN A 1 98 ? -11.150 3.264 8.240 1.00 90.75 98 GLN A N 1
ATOM 783 C CA . GLN A 1 98 ? -11.918 2.610 7.185 1.00 90.75 98 GLN A CA 1
ATOM 784 C C . GLN A 1 98 ? -12.545 1.298 7.665 1.00 90.75 98 GLN A C 1
ATOM 786 O O . GLN A 1 98 ? -13.696 1.000 7.329 1.00 90.75 98 GLN A O 1
ATOM 791 N N . LEU A 1 99 ? -11.810 0.512 8.456 1.00 91.69 99 LEU A N 1
ATOM 792 C CA . LEU A 1 99 ? -12.321 -0.728 9.029 1.00 91.69 99 LEU A CA 1
ATOM 793 C C . LEU A 1 99 ? -13.447 -0.461 10.034 1.00 91.69 99 LEU A C 1
ATOM 795 O O . LEU A 1 99 ? -14.491 -1.107 9.954 1.00 91.69 99 LEU A O 1
ATOM 799 N N . LEU A 1 100 ? -13.279 0.519 10.926 1.00 90.56 100 LEU A N 1
ATOM 800 C CA . LEU A 1 100 ? -14.304 0.908 11.896 1.00 90.56 100 LEU A CA 1
ATOM 801 C C . LEU A 1 100 ? -15.565 1.444 11.204 1.00 90.56 100 LEU A C 1
ATOM 803 O O . LEU A 1 100 ? -16.667 1.068 11.586 1.00 90.56 100 LEU A O 1
ATOM 807 N N . MET A 1 101 ? -15.440 2.246 10.142 1.00 89.12 101 MET A N 1
ATOM 808 C CA . MET A 1 101 ? -16.596 2.737 9.375 1.00 89.12 101 MET A CA 1
ATOM 809 C C . MET A 1 101 ? -17.390 1.616 8.692 1.00 89.12 101 MET A C 1
ATOM 811 O O . MET A 1 101 ? -18.606 1.721 8.545 1.00 89.12 101 MET A O 1
ATOM 815 N N . ARG A 1 102 ? -16.715 0.547 8.255 1.00 89.06 102 ARG A N 1
ATOM 816 C CA . ARG A 1 102 ? -17.357 -0.617 7.616 1.00 89.06 102 ARG A CA 1
ATOM 817 C C . ARG A 1 102 ? -17.913 -1.616 8.629 1.00 89.06 102 ARG A C 1
ATOM 819 O O . ARG A 1 102 ? -18.708 -2.482 8.259 1.00 89.06 102 ARG A O 1
ATOM 826 N N . TYR A 1 103 ? -17.480 -1.532 9.882 1.00 90.25 103 TYR A N 1
ATOM 827 C CA . TYR A 1 103 ? -17.887 -2.450 10.928 1.00 90.25 103 TYR A CA 1
ATOM 828 C C . TYR A 1 103 ? -19.300 -2.136 11.431 1.00 90.25 103 TYR A C 1
ATOM 830 O O . TYR A 1 103 ? -19.642 -0.996 11.732 1.00 90.25 103 TYR A O 1
ATOM 838 N N . THR A 1 104 ? -20.133 -3.169 11.551 1.00 89.69 104 THR A N 1
ATOM 839 C CA . THR A 1 104 ? -21.461 -3.066 12.163 1.00 89.69 104 THR A CA 1
ATOM 840 C C . THR A 1 104 ? -21.374 -3.498 13.630 1.00 89.69 104 THR A C 1
ATOM 842 O O . THR A 1 104 ? -21.253 -4.701 13.890 1.00 89.69 104 THR A O 1
ATOM 845 N N . PRO A 1 105 ? -21.446 -2.566 14.598 1.00 87.56 105 PRO A N 1
ATOM 846 C CA . PRO A 1 105 ? -21.311 -2.893 16.012 1.00 87.56 105 PRO A CA 1
ATOM 847 C C . PRO A 1 105 ? -22.531 -3.629 16.559 1.00 87.56 105 PRO A C 1
ATOM 849 O O . PRO A 1 105 ? -23.675 -3.341 16.194 1.00 87.56 105 PRO A O 1
ATOM 852 N N . LYS A 1 106 ? -22.279 -4.560 17.481 1.00 86.38 106 LYS A N 1
ATOM 853 C CA . LYS A 1 106 ? -23.305 -5.231 18.283 1.00 86.38 106 LYS A CA 1
ATOM 854 C C . LYS A 1 106 ? -23.871 -4.277 19.327 1.00 86.38 106 LYS A C 1
ATOM 856 O O . LYS A 1 106 ? -25.091 -4.185 19.449 1.00 86.38 106 LYS A O 1
ATOM 861 N N . ASN A 1 107 ? -23.008 -3.510 19.996 1.00 86.50 107 ASN A N 1
ATOM 862 C CA . ASN A 1 107 ? -23.417 -2.432 20.889 1.00 86.50 107 ASN A CA 1
ATOM 863 C C . ASN A 1 107 ? -23.200 -1.054 20.235 1.00 86.50 107 ASN A C 1
ATOM 865 O O . ASN A 1 107 ? -22.103 -0.495 20.236 1.00 86.50 107 ASN A O 1
ATOM 869 N N . LYS A 1 108 ? -24.274 -0.481 19.675 1.00 88.12 108 LYS A N 1
ATOM 870 C CA . LYS A 1 108 ? -24.230 0.832 19.002 1.00 88.12 108 LYS A CA 1
ATOM 871 C C . LYS A 1 108 ? -23.902 1.990 19.951 1.00 88.12 108 LYS A C 1
ATOM 873 O O . LYS A 1 108 ? -23.294 2.959 19.507 1.00 88.12 108 LYS A O 1
ATOM 878 N N . ALA A 1 109 ? -24.313 1.909 21.218 1.00 88.12 109 ALA A N 1
ATOM 879 C CA . ALA A 1 109 ? -24.060 2.963 22.200 1.00 88.12 109 ALA A CA 1
ATOM 880 C C . ALA A 1 109 ? -22.571 3.029 22.562 1.00 88.12 109 ALA A C 1
ATOM 882 O O . ALA A 1 109 ? -21.973 4.099 22.481 1.00 88.12 109 ALA A O 1
ATOM 883 N N . GLU A 1 110 ? -21.951 1.881 22.852 1.00 87.88 110 GLU A N 1
ATOM 884 C CA . GLU A 1 110 ? -20.508 1.815 23.120 1.00 87.88 110 GLU A CA 1
ATOM 885 C C . GLU A 1 110 ? -19.674 2.241 21.913 1.00 87.88 110 GLU A C 1
ATOM 887 O O . GLU A 1 110 ? -18.709 2.987 22.055 1.00 87.88 110 GLU A O 1
ATOM 892 N N . PHE A 1 111 ? -20.071 1.822 20.709 1.00 89.62 111 PHE A N 1
ATOM 893 C CA . PHE A 1 111 ? -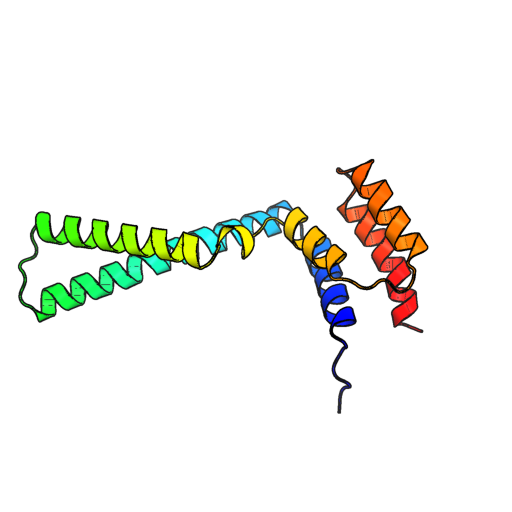19.370 2.224 19.495 1.00 89.62 111 PHE A CA 1
ATOM 894 C C . PHE A 1 111 ? -19.456 3.734 19.234 1.00 89.62 111 PHE A C 1
ATOM 896 O O . PHE A 1 111 ? -18.510 4.331 18.726 1.00 89.62 111 PHE A O 1
ATOM 903 N N . LYS A 1 112 ? -20.576 4.371 19.599 1.00 89.38 112 LYS A N 1
ATOM 904 C CA . LYS A 1 112 ? -20.719 5.826 19.506 1.00 89.38 112 LYS A CA 1
ATOM 905 C C . LYS A 1 112 ? -19.817 6.542 20.518 1.00 89.38 112 LYS A C 1
ATOM 907 O O . LYS A 1 112 ? -19.138 7.483 20.121 1.00 89.38 112 LYS A O 1
ATOM 912 N N . SER A 1 113 ? -19.744 6.046 21.759 1.00 89.25 113 SER A N 1
ATOM 913 C CA . SER A 1 113 ? -18.811 6.552 22.786 1.00 89.25 113 SER A CA 1
ATOM 914 C C . SER A 1 113 ? -17.369 6.487 22.289 1.00 89.25 113 SER A C 1
ATOM 916 O O . SER A 1 113 ? -16.668 7.492 22.297 1.00 89.25 113 SER A O 1
ATOM 918 N N . LEU A 1 114 ? -16.968 5.344 21.717 1.00 90.00 114 LEU A N 1
ATOM 919 C CA . LEU A 1 114 ? -15.649 5.180 21.104 1.00 90.00 114 LEU A CA 1
ATOM 920 C C . LEU A 1 114 ? -15.375 6.256 20.042 1.00 90.00 114 LEU A C 1
ATOM 922 O O . LEU A 1 114 ? -14.300 6.847 20.028 1.00 90.00 114 LEU A O 1
ATOM 926 N N . GLN A 1 115 ? -16.322 6.519 19.136 1.00 89.31 115 GLN A N 1
ATOM 927 C CA . GLN A 1 115 ? -16.132 7.536 18.095 1.00 89.31 115 GLN A CA 1
ATOM 928 C C . GLN A 1 115 ? -15.993 8.955 18.658 1.00 89.31 115 GLN A C 1
ATOM 930 O O . GLN A 1 115 ? -15.250 9.758 18.096 1.00 89.31 115 GLN A O 1
ATOM 935 N N . GLU A 1 116 ? -16.710 9.280 19.732 1.00 89.38 116 GLU A N 1
ATOM 936 C CA . GLU A 1 116 ? -16.634 10.583 20.397 1.00 89.38 116 GLU A CA 1
ATOM 937 C C . GLU A 1 116 ? -15.314 10.732 21.170 1.00 89.38 116 GLU A C 1
ATOM 939 O O . GLU A 1 116 ? -14.608 11.727 21.001 1.00 89.38 116 GLU A O 1
ATOM 944 N N . GLU A 1 117 ? -14.917 9.708 21.925 1.00 88.00 117 GLU A N 1
ATOM 945 C CA . GLU A 1 117 ? -13.674 9.688 22.704 1.00 88.00 117 GLU A CA 1
ATOM 946 C C . GLU A 1 117 ? -12.427 9.733 21.818 1.00 88.00 117 GLU A C 1
ATOM 948 O O . GLU A 1 117 ? -11.481 10.453 22.130 1.00 88.00 117 GLU A O 1
ATOM 953 N N . ARG A 1 118 ? -12.436 9.045 20.669 1.00 89.62 118 ARG A N 1
ATOM 954 C CA . ARG A 1 118 ? -11.337 9.106 19.690 1.00 89.62 118 ARG A CA 1
ATOM 955 C C . ARG A 1 118 ? -11.152 10.497 19.086 1.00 89.62 118 ARG A C 1
ATOM 957 O O . ARG A 1 118 ? -10.026 10.890 18.798 1.00 89.62 118 ARG A O 1
ATOM 964 N N . LYS A 1 119 ? -12.244 11.246 18.890 1.00 84.31 119 LYS A N 1
ATOM 965 C CA . LYS A 1 119 ? -12.179 12.639 18.414 1.00 84.31 119 LYS A CA 1
ATOM 966 C C . LYS A 1 119 ? -11.647 13.574 19.493 1.00 84.31 119 LYS A C 1
ATOM 968 O O . LYS A 1 119 ? -10.915 14.504 19.171 1.00 84.31 119 LYS A O 1
ATOM 973 N N . ALA A 1 120 ? -12.023 13.333 20.748 1.00 86.19 120 ALA A N 1
ATOM 974 C CA . ALA A 1 120 ? -11.569 14.127 21.882 1.00 86.19 120 ALA A CA 1
ATOM 975 C C . ALA A 1 120 ? -10.093 13.862 22.223 1.00 86.19 120 ALA A C 1
ATOM 977 O O . ALA A 1 120 ? -9.364 14.803 22.522 1.00 86.19 120 ALA A O 1
ATOM 978 N N . ASN A 1 121 ? -9.647 12.605 22.130 1.00 84.06 121 ASN A N 1
ATOM 979 C CA . ASN A 1 121 ? -8.297 12.172 22.490 1.00 84.06 121 ASN A CA 1
ATOM 980 C C . ASN A 1 121 ? -7.645 11.342 21.367 1.00 84.06 121 ASN A C 1
ATOM 982 O O . ASN A 1 121 ? -7.569 10.114 21.454 1.00 84.06 121 ASN A O 1
ATOM 986 N N . PRO A 1 122 ? -7.116 11.990 20.314 1.00 79.50 122 PRO A N 1
ATOM 987 C CA . PRO A 1 122 ? -6.501 11.283 19.190 1.00 79.50 122 PRO A CA 1
ATOM 988 C C . PRO A 1 122 ? -5.315 10.396 19.598 1.00 79.50 122 PRO A C 1
ATOM 990 O O . PRO A 1 122 ? -5.143 9.313 19.039 1.00 79.50 122 PRO A O 1
ATOM 993 N N . SER A 1 123 ? -4.537 10.813 20.604 1.00 81.44 123 SER A N 1
ATOM 994 C CA . SER A 1 123 ? -3.341 10.108 21.088 1.00 81.44 123 SER A CA 1
ATOM 995 C C . SER A 1 123 ? -3.630 8.771 21.777 1.00 81.44 123 SER A C 1
ATOM 997 O O . SER A 1 123 ? -2.758 7.907 21.803 1.00 81.44 123 SER A O 1
ATOM 999 N N . SER A 1 124 ? -4.841 8.564 22.301 1.00 85.19 124 SER A N 1
ATOM 1000 C CA . SER A 1 124 ? -5.262 7.305 22.930 1.00 85.19 124 SER A CA 1
ATOM 1001 C C . SER A 1 124 ? -6.113 6.433 22.003 1.00 85.19 124 SER A C 1
ATOM 1003 O O . SER A 1 124 ? -6.700 5.447 22.439 1.00 85.19 124 SER A O 1
ATOM 1005 N N . THR A 1 125 ? -6.171 6.751 20.706 1.00 86.00 125 THR A N 1
ATOM 1006 C CA . THR A 1 125 ? -7.006 6.034 19.730 1.00 86.00 125 THR A CA 1
ATOM 1007 C C . THR A 1 125 ? -6.838 4.515 19.795 1.00 86.00 125 THR A C 1
ATOM 1009 O O . THR A 1 125 ? -7.833 3.796 19.852 1.00 86.00 125 THR A O 1
ATOM 1012 N N . TYR A 1 126 ? -5.602 4.013 19.802 1.00 87.88 126 TYR A N 1
ATOM 1013 C CA . TYR A 1 126 ? -5.353 2.572 19.735 1.00 87.88 126 TYR A CA 1
ATOM 1014 C C . TYR A 1 126 ? -5.739 1.836 21.026 1.00 87.88 126 TYR A C 1
ATOM 1016 O O . TYR A 1 126 ? -6.287 0.735 20.955 1.00 87.88 126 TYR A O 1
ATOM 1024 N N . SER A 1 127 ? -5.530 2.456 22.193 1.00 87.56 127 SER A N 1
ATOM 1025 C CA . SER A 1 127 ? -5.969 1.889 23.475 1.00 87.56 127 SER A CA 1
ATOM 1026 C C . SER A 1 127 ? -7.492 1.919 23.602 1.00 87.56 127 SER A C 1
ATOM 1028 O O . SER A 1 127 ? -8.091 0.927 23.997 1.00 87.56 127 SER A O 1
ATOM 1030 N N . LEU A 1 128 ? -8.144 3.004 23.166 1.00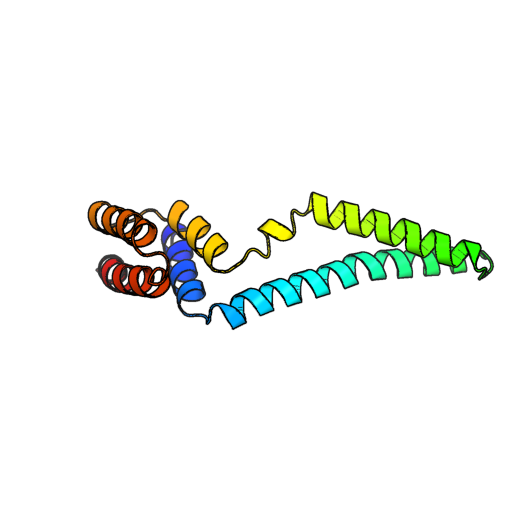 88.88 128 LEU A N 1
ATOM 1031 C CA . LEU A 1 128 ? -9.607 3.105 23.147 1.00 88.88 128 LEU A CA 1
ATOM 1032 C C . LEU A 1 128 ? -10.243 2.026 22.256 1.00 88.88 128 LEU A C 1
ATOM 1034 O O . LEU A 1 128 ? -11.242 1.406 22.628 1.00 88.88 128 LEU A O 1
ATOM 1038 N N . VAL A 1 129 ? -9.654 1.773 21.081 1.00 89.94 129 VAL A N 1
ATOM 1039 C CA . VAL A 1 129 ? -10.102 0.704 20.176 1.00 89.94 129 VAL A CA 1
ATOM 1040 C C . VAL A 1 129 ? -9.858 -0.675 20.788 1.00 89.94 129 VAL A C 1
ATOM 1042 O O . VAL A 1 129 ? -10.707 -1.549 20.632 1.00 89.94 129 VAL A O 1
ATOM 1045 N N . GLU A 1 130 ? -8.751 -0.883 21.501 1.00 90.69 130 GLU A N 1
ATOM 1046 C CA . GLU A 1 130 ? -8.481 -2.138 22.211 1.00 90.69 130 GLU A CA 1
ATOM 1047 C C . GLU A 1 130 ? -9.506 -2.402 23.320 1.00 90.69 130 GLU A C 1
ATOM 1049 O O . GLU A 1 130 ? -10.097 -3.484 23.368 1.00 90.69 130 GLU A O 1
ATOM 1054 N N . ASP A 1 131 ? -9.781 -1.401 24.154 1.00 89.69 131 ASP A N 1
ATOM 1055 C CA . ASP A 1 131 ? -10.748 -1.485 25.248 1.00 89.69 131 ASP A CA 1
ATOM 1056 C C . ASP A 1 131 ? -12.156 -1.790 24.738 1.00 89.69 131 ASP A C 1
ATOM 1058 O O . ASP A 1 131 ? -12.846 -2.675 25.257 1.00 89.69 131 ASP A O 1
ATOM 1062 N N . TRP A 1 132 ? -12.583 -1.087 23.688 1.00 92.25 132 TRP A N 1
ATOM 1063 C CA . TRP A 1 132 ? -13.849 -1.375 23.027 1.00 92.25 132 TRP A CA 1
ATOM 1064 C C . TRP A 1 132 ? -13.859 -2.774 22.407 1.00 92.25 132 TRP A C 1
ATOM 1066 O O . TRP A 1 132 ? -14.817 -3.519 22.605 1.00 92.25 132 TRP A O 1
ATOM 1076 N N . ALA A 1 133 ? -12.805 -3.166 21.688 1.00 89.25 133 ALA A N 1
ATOM 1077 C CA . ALA A 1 133 ? -12.768 -4.461 21.027 1.00 89.25 133 ALA A CA 1
ATOM 1078 C C . ALA A 1 133 ? -12.808 -5.613 22.041 1.00 89.25 133 ALA A C 1
ATOM 1080 O O . ALA A 1 133 ? -13.448 -6.630 21.779 1.00 89.25 133 ALA A O 1
ATOM 1081 N N . ASN A 1 134 ? -12.203 -5.454 23.220 1.00 89.38 134 ASN A N 1
ATOM 1082 C CA . ASN A 1 134 ? -12.302 -6.427 24.307 1.00 89.38 134 ASN A CA 1
ATOM 1083 C C . ASN A 1 134 ? -13.747 -6.605 24.800 1.00 89.38 134 ASN A C 1
ATOM 1085 O O . ASN A 1 134 ? -14.176 -7.743 25.001 1.00 89.38 134 ASN A O 1
ATOM 1089 N N . ARG A 1 135 ? -14.521 -5.517 24.921 1.00 88.56 135 ARG A N 1
ATOM 1090 C CA . ARG A 1 135 ? -15.955 -5.576 25.266 1.00 88.56 135 ARG A CA 1
ATOM 1091 C C . ARG A 1 135 ? -16.795 -6.166 24.136 1.00 88.56 135 ARG A C 1
ATOM 1093 O O . ARG A 1 135 ? -17.571 -7.091 24.359 1.00 88.56 135 ARG A O 1
ATOM 1100 N N . GLU A 1 136 ? -16.574 -5.716 22.905 1.00 85.88 136 GLU A N 1
ATOM 1101 C CA . GLU A 1 136 ? -17.287 -6.188 21.714 1.00 85.88 136 GLU A CA 1
ATOM 1102 C C . GLU A 1 136 ? -17.083 -7.699 21.490 1.00 85.88 136 GLU A C 1
ATOM 1104 O O . GLU A 1 136 ? -18.001 -8.410 21.078 1.00 85.88 136 GLU A O 1
ATOM 1109 N N . ARG A 1 137 ? -15.902 -8.232 21.827 1.00 84.62 137 ARG A N 1
ATOM 1110 C CA . ARG A 1 137 ? -15.581 -9.663 21.715 1.00 84.62 137 ARG A CA 1
ATOM 1111 C C . ARG A 1 137 ? -16.470 -10.547 22.588 1.00 84.62 137 ARG A C 1
ATOM 1113 O O . ARG A 1 137 ? -16.777 -11.668 22.179 1.00 84.62 137 ARG A O 1
ATOM 1120 N N . LEU A 1 138 ? -16.927 -10.048 23.739 1.00 83.25 138 LEU A N 1
ATOM 1121 C CA . LEU A 1 138 ? -17.860 -10.766 24.616 1.00 83.25 138 LEU A CA 1
ATOM 1122 C C . LEU A 1 138 ? -19.206 -11.019 23.921 1.00 83.25 138 LEU A C 1
ATOM 1124 O O . LEU A 1 138 ? -19.839 -12.043 24.160 1.00 83.25 138 LEU A O 1
ATOM 1128 N N . HIS A 1 139 ? -19.609 -10.150 22.990 1.00 76.81 139 HIS A N 1
ATOM 1129 C CA . HIS A 1 139 ? -20.816 -10.332 22.178 1.00 76.81 139 HIS A CA 1
ATOM 1130 C C . HIS A 1 139 ? -20.653 -11.330 21.017 1.00 76.81 139 HIS A C 1
ATOM 1132 O O . HIS A 1 139 ? -21.642 -11.653 20.364 1.00 76.81 139 HIS A O 1
ATOM 1138 N N . TYR A 1 140 ? -19.430 -11.794 20.731 1.00 67.50 140 TYR A N 1
ATOM 1139 C CA . TYR A 1 140 ? -19.154 -12.853 19.748 1.00 67.50 140 TYR A CA 1
ATOM 1140 C C . TYR A 1 140 ? -18.848 -14.213 20.381 1.00 67.50 140 TYR A C 1
ATOM 1142 O O . TYR A 1 140 ? -18.858 -15.219 19.672 1.00 67.50 140 TYR A O 1
ATOM 1150 N N . ALA A 1 141 ? -18.504 -14.233 21.671 1.00 60.44 141 ALA A N 1
ATOM 1151 C CA . ALA A 1 141 ? -18.277 -15.455 22.439 1.00 60.44 141 ALA A CA 1
ATOM 1152 C C . ALA A 1 141 ? -19.583 -16.061 22.991 1.00 60.44 141 ALA A C 1
ATOM 1154 O O . ALA A 1 141 ? -19.612 -17.259 23.268 1.00 60.44 141 ALA A O 1
ATOM 1155 N N . ASN A 1 142 ? -20.631 -15.239 23.111 1.00 46.25 142 ASN A N 1
ATOM 1156 C CA . ASN A 1 142 ? -22.010 -15.631 23.419 1.00 46.25 142 ASN A CA 1
ATOM 1157 C C . ASN A 1 142 ? -22.827 -15.848 22.138 1.00 46.25 142 ASN A C 1
ATOM 1159 O O . ASN A 1 142 ? -23.748 -16.692 22.171 1.00 46.25 142 ASN A O 1
#

Nearest PDB structures (foldseek):
  5f5p-assembly1_A  TM=2.740E-01  e=3.769E+00  Homo sapiens

Radius of gyration: 22.75 Å; Cα contacts (8 Å, |Δi|>4): 76; chains: 1; bounding box: 47×42×59 Å

pLDDT: mean 89.19, std 9.85, range [33.97, 97.88]

Foldseek 3Di:
DPPPDDPLVVLLVVLVVLLPDDQVVLLVVLVVVLVVLLVCLQVVQLVVLVVVCVVVVPDPDPVSNVVSNVVSVVSSVVCCVVVVSCQVSDGSVSSSVVSLVPHDAPDPVLSVVLVVVCVVCVPCNSVSSVVSSVVSVVVVVD

Solvent-accessible surface area (backbone atoms only — not comparable to full-atom values): 7990 Å² total; per-residue (Å²): 132,84,79,80,78,52,72,58,56,54,41,51,53,46,45,55,56,58,60,72,46,55,61,68,61,50,32,52,50,26,52,52,51,50,53,52,49,51,50,50,47,28,48,53,51,33,53,52,48,52,51,48,32,59,74,70,69,52,70,96,42,74,68,53,52,52,51,38,50,52,54,15,51,53,51,26,53,51,47,47,62,74,67,39,45,72,71,75,48,43,46,56,69,57,49,47,50,55,41,55,72,72,44,78,66,91,54,60,67,63,53,48,50,50,58,53,50,36,70,75,38,63,92,47,37,60,59,54,51,48,58,47,48,60,56,55,46,56,71,72,77,106

Sequence (142 aa):
MKKAKSANHKIFDQILSVNKQNEFEFNNGQDGAIILSILVMFFVPFLLLNAARIYFGIDYSFVAVISMLAVSAIITYTLYKRLKMDSEFAEKHIVLDQLLMRYTPKNKAEFKSLQEERKANPSSTYSLVEDWANRERLHYAN

Mean predicted aligned error: 6.72 Å

Secondary structure (DSSP, 8-state):
-PPPPPHHHHHHHHHHHHHHS-HHHHHHHHHHHHHHHHHHHHHHHHHHHHHHHHHTT----HHHHHHHHHHHHHHHHHHHHHTTHHHHT--HHHHHHHHHHH---S-HHHHHHHHHHHHH-GGGHHHHHHHHHHHHHHHHH-